Protein AF-A0A6I1G9S3-F1 (afdb_monomer_lite)

Structure (mmCIF, N/CA/C/O backbone):
data_AF-A0A6I1G9S3-F1
#
_entry.id   AF-A0A6I1G9S3-F1
#
loop_
_atom_site.group_PDB
_atom_site.id
_atom_site.type_symbol
_atom_site.label_atom_id
_atom_site.label_alt_id
_atom_site.label_comp_id
_atom_site.label_asym_id
_atom_site.label_entity_id
_atom_site.label_seq_id
_atom_site.pdbx_PDB_ins_code
_atom_site.Cartn_x
_atom_site.Cartn_y
_atom_site.Cartn_z
_atom_site.occupancy
_atom_site.B_iso_or_equiv
_atom_site.auth_seq_id
_atom_site.auth_comp_id
_atom_site.auth_asym_id
_atom_site.auth_atom_id
_atom_site.pdbx_PDB_model_num
ATOM 1 N N . MET A 1 1 ? -28.938 23.799 42.678 1.00 56.31 1 MET A N 1
ATOM 2 C CA . MET A 1 1 ? -27.488 23.533 42.571 1.00 56.31 1 MET A CA 1
ATOM 3 C C . MET A 1 1 ? -27.322 22.152 41.965 1.00 56.31 1 MET A C 1
ATOM 5 O O . MET A 1 1 ? -27.461 21.161 42.666 1.00 56.31 1 MET A O 1
ATOM 9 N N . THR A 1 2 ? -27.160 22.087 40.648 1.00 63.38 2 THR A N 1
ATOM 10 C CA . THR A 1 2 ? -27.079 20.831 39.894 1.00 63.38 2 THR A CA 1
ATOM 11 C C . THR A 1 2 ? -25.603 20.483 39.763 1.00 63.38 2 THR A C 1
ATOM 13 O O . THR A 1 2 ? -24.888 21.124 38.997 1.00 63.38 2 THR A O 1
ATOM 16 N N . ALA A 1 3 ? -25.117 19.543 40.572 1.00 58.75 3 ALA A N 1
ATOM 17 C CA . 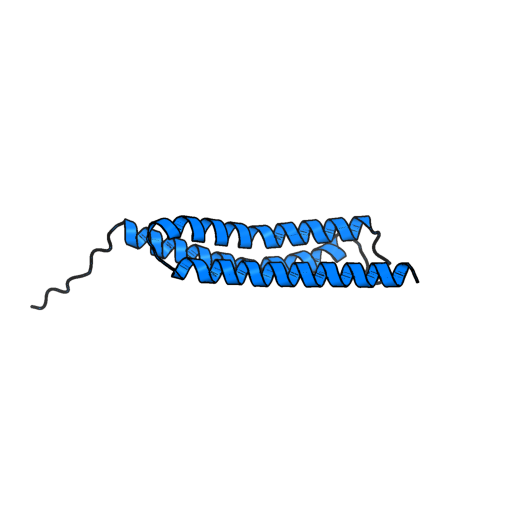ALA A 1 3 ? -23.755 19.045 40.447 1.00 58.75 3 ALA A CA 1
ATOM 18 C C . ALA A 1 3 ? -23.640 18.291 39.115 1.00 58.75 3 ALA A C 1
ATOM 20 O O . ALA A 1 3 ? -24.228 17.225 38.937 1.00 58.75 3 ALA A O 1
ATOM 21 N N . LEU A 1 4 ? -22.933 18.886 38.153 1.00 63.25 4 LEU A N 1
ATOM 22 C CA . LEU A 1 4 ? -22.578 18.244 36.895 1.00 63.25 4 LEU A CA 1
ATOM 23 C C . LEU A 1 4 ? -21.606 17.104 37.219 1.00 63.25 4 LEU A C 1
ATOM 25 O O . LEU A 1 4 ? -20.423 17.333 37.463 1.00 63.25 4 LEU A O 1
ATOM 29 N N . ASN A 1 5 ? -22.126 15.877 37.258 1.00 65.62 5 ASN A N 1
ATOM 30 C CA . ASN A 1 5 ? -21.323 14.660 37.285 1.00 65.62 5 ASN A CA 1
ATOM 31 C C . ASN A 1 5 ? -20.536 14.597 35.972 1.00 65.62 5 ASN A C 1
ATOM 33 O O . ASN A 1 5 ? -21.025 14.083 34.967 1.00 65.62 5 ASN A O 1
ATOM 37 N N . HIS A 1 6 ? -19.330 15.159 35.960 1.00 64.88 6 HIS A N 1
ATOM 38 C CA . HIS A 1 6 ? -18.385 14.892 34.891 1.00 64.88 6 HIS A CA 1
ATOM 39 C C . HIS A 1 6 ? -17.967 13.427 35.022 1.00 64.88 6 HIS A C 1
ATOM 41 O O . HIS A 1 6 ? -17.386 13.063 36.048 1.00 64.88 6 HIS A O 1
ATOM 47 N N . PRO A 1 7 ? -18.277 12.565 34.039 1.00 65.81 7 PRO A N 1
ATOM 48 C CA . PRO A 1 7 ? -17.809 11.194 34.075 1.00 65.81 7 PRO A CA 1
ATOM 49 C C . PRO A 1 7 ? -16.280 11.235 34.068 1.00 65.81 7 PRO A C 1
ATOM 51 O O . PRO A 1 7 ? -15.659 11.656 33.092 1.00 65.81 7 PRO A O 1
ATOM 54 N N . VAL A 1 8 ? -15.672 10.846 35.189 1.00 73.31 8 VAL A N 1
ATOM 55 C CA . VAL A 1 8 ? -14.226 10.666 35.288 1.00 73.31 8 VAL A CA 1
ATOM 56 C C . VAL A 1 8 ? -13.897 9.474 34.403 1.00 73.31 8 VAL A C 1
ATOM 58 O O . VAL A 1 8 ? -14.107 8.325 34.788 1.00 73.31 8 VAL A O 1
ATOM 61 N N . ALA A 1 9 ? -13.448 9.751 33.180 1.00 63.66 9 ALA A N 1
ATOM 62 C CA . ALA A 1 9 ? -12.994 8.713 32.273 1.00 63.66 9 ALA A CA 1
ATOM 63 C C . ALA A 1 9 ? -11.871 7.936 32.967 1.00 63.66 9 ALA A C 1
ATOM 65 O O . ALA A 1 9 ? -10.831 8.497 33.325 1.00 63.66 9 ALA A O 1
ATOM 66 N N . THR A 1 10 ? -12.089 6.643 33.192 1.00 72.31 10 THR A N 1
ATOM 67 C CA . THR A 1 10 ? -11.053 5.777 33.743 1.00 72.31 10 THR A CA 1
ATOM 68 C C . THR A 1 10 ? -9.877 5.722 32.758 1.00 72.31 10 THR A C 1
ATOM 70 O O . THR A 1 10 ? -10.072 5.789 31.539 1.00 72.31 10 THR A O 1
ATOM 73 N N . PRO A 1 11 ? -8.629 5.604 33.242 1.00 73.75 11 PRO A N 1
ATOM 74 C CA . PRO A 1 11 ? -7.436 5.679 32.394 1.00 73.75 11 PRO A CA 1
ATOM 75 C C . PRO A 1 11 ? -7.381 4.603 31.294 1.00 73.75 11 PRO A C 1
ATOM 77 O O . PRO A 1 11 ? -6.646 4.775 30.323 1.00 73.75 11 PRO A O 1
ATOM 80 N N . ALA A 1 12 ? -8.151 3.517 31.427 1.00 68.88 12 ALA A N 1
ATOM 81 C CA . ALA A 1 12 ? -8.333 2.508 30.386 1.00 68.88 12 ALA A CA 1
ATOM 82 C C . ALA A 1 12 ? -9.120 3.060 29.181 1.00 68.88 12 ALA A C 1
ATOM 84 O O . ALA A 1 12 ? -8.608 3.041 28.065 1.00 68.88 12 ALA A O 1
ATOM 85 N N . VAL A 1 13 ? -10.287 3.675 29.416 1.00 67.81 13 VAL A N 1
ATOM 86 C CA . VAL A 1 13 ? -11.149 4.248 28.362 1.00 67.81 13 VAL A CA 1
ATOM 87 C C . VAL A 1 13 ? -10.415 5.345 27.581 1.00 67.81 13 VAL A C 1
ATOM 89 O O . VAL A 1 13 ? -10.439 5.377 26.354 1.00 67.81 13 VAL A O 1
ATOM 92 N N . ALA A 1 14 ? -9.658 6.200 28.278 1.00 70.69 14 ALA A N 1
ATOM 93 C CA . ALA A 1 14 ? -8.872 7.260 27.641 1.00 70.69 14 ALA A CA 1
ATOM 94 C C . ALA A 1 14 ? -7.717 6.741 26.751 1.00 70.69 14 ALA A C 1
ATOM 96 O O . ALA A 1 14 ? -7.241 7.464 25.867 1.00 70.69 14 ALA A O 1
ATOM 97 N N . ARG A 1 15 ? -7.220 5.516 26.986 1.00 70.25 15 ARG A N 1
ATOM 98 C CA . ARG A 1 15 ? -6.194 4.875 26.144 1.00 70.25 15 ARG A CA 1
ATOM 99 C C . ARG A 1 15 ? -6.802 4.255 24.889 1.00 70.25 15 ARG A C 1
ATOM 101 O O . ARG A 1 15 ? -6.188 4.372 23.829 1.00 70.25 15 ARG A O 1
ATOM 108 N N . ASP A 1 16 ? -7.991 3.669 24.985 1.00 70.38 16 ASP A N 1
ATOM 109 C CA . ASP A 1 16 ? -8.680 3.071 23.837 1.00 70.38 16 ASP A CA 1
ATOM 110 C C . ASP A 1 16 ? -9.097 4.113 22.803 1.00 70.38 16 ASP A C 1
ATOM 112 O O . ASP A 1 16 ? -8.744 3.979 21.628 1.00 70.38 16 ASP A O 1
ATOM 116 N N . ASP A 1 17 ? -9.700 5.221 23.240 1.00 76.56 17 ASP A N 1
ATOM 117 C CA . ASP A 1 17 ? -10.044 6.337 22.349 1.00 76.56 17 ASP A CA 1
ATOM 118 C C . ASP A 1 17 ? -8.818 6.867 21.592 1.00 76.56 17 ASP A C 1
ATOM 120 O O . ASP A 1 17 ? -8.887 7.245 20.417 1.00 76.56 17 ASP A O 1
ATOM 124 N N . ARG A 1 18 ? -7.655 6.875 22.253 1.00 77.75 18 ARG A N 1
ATOM 125 C CA . ARG A 1 18 ? -6.397 7.312 21.648 1.00 77.75 18 ARG A CA 1
ATOM 126 C C . ARG A 1 18 ? -5.892 6.318 20.599 1.00 77.75 18 ARG A C 1
ATOM 128 O O . ARG A 1 18 ? -5.443 6.750 19.541 1.00 77.75 18 ARG A O 1
ATOM 135 N N . ASN A 1 19 ? -5.995 5.014 20.853 1.00 73.88 19 ASN A N 1
ATOM 136 C CA . ASN A 1 19 ? -5.604 3.975 19.895 1.00 73.88 19 ASN A CA 1
ATOM 137 C C . ASN A 1 19 ? -6.499 3.988 18.650 1.00 73.88 19 ASN A C 1
ATOM 139 O O . ASN A 1 19 ? -5.991 3.897 17.534 1.00 73.88 19 ASN A O 1
ATOM 143 N N . VAL A 1 20 ? -7.813 4.174 18.823 1.00 70.81 20 VAL A N 1
ATOM 144 C CA . VAL A 1 20 ? -8.758 4.317 17.705 1.00 70.81 20 VAL A CA 1
ATOM 145 C C . VAL A 1 20 ? -8.420 5.560 16.881 1.00 70.81 20 VAL A C 1
ATOM 147 O O . VAL A 1 20 ? -8.316 5.477 15.658 1.00 70.81 20 VAL A O 1
ATOM 150 N N . ARG A 1 21 ? -8.155 6.702 17.530 1.00 79.12 21 ARG A N 1
ATOM 151 C CA . ARG A 1 21 ? -7.704 7.922 16.839 1.00 79.12 21 ARG A CA 1
ATOM 152 C C . ARG A 1 21 ? -6.402 7.717 16.070 1.00 79.12 21 ARG A C 1
ATOM 154 O O . ARG A 1 21 ? -6.305 8.200 14.948 1.00 79.12 21 ARG A O 1
ATOM 161 N N . PHE A 1 22 ? -5.428 6.992 16.620 1.00 79.94 22 PHE A N 1
ATOM 162 C CA . PHE A 1 22 ? -4.189 6.681 15.901 1.00 79.94 22 PHE A CA 1
ATOM 163 C C . PHE A 1 22 ? -4.406 5.724 14.724 1.00 79.94 22 PHE A C 1
ATOM 165 O O . PHE A 1 22 ? -3.795 5.923 13.676 1.00 79.94 22 PHE A O 1
ATOM 172 N N . ALA A 1 23 ? -5.311 4.748 14.837 1.00 74.06 23 ALA A N 1
ATOM 173 C CA . ALA A 1 23 ? -5.684 3.888 13.713 1.00 74.06 23 ALA A CA 1
ATOM 174 C C . ALA A 1 23 ? -6.292 4.708 12.561 1.00 74.06 23 ALA A C 1
ATOM 176 O O . ALA A 1 23 ? -5.898 4.546 11.408 1.00 74.06 23 ALA A O 1
ATOM 177 N N . TRP A 1 24 ? -7.176 5.659 12.867 1.00 76.31 24 TRP A N 1
ATOM 178 C CA . TRP A 1 24 ? -7.706 6.592 11.870 1.00 76.31 24 TRP A CA 1
ATOM 179 C C . TRP A 1 24 ? -6.653 7.570 11.344 1.00 76.31 24 TRP A C 1
ATOM 181 O O . TRP A 1 24 ? -6.615 7.837 10.147 1.00 76.31 24 TRP A O 1
ATOM 191 N N . ALA A 1 25 ? -5.749 8.057 12.194 1.00 82.38 25 ALA A N 1
ATOM 192 C CA . ALA A 1 25 ? -4.640 8.900 11.759 1.00 82.38 25 ALA A CA 1
ATOM 193 C C . ALA A 1 25 ? -3.691 8.149 10.811 1.00 82.38 25 ALA A C 1
ATOM 195 O O . ALA A 1 25 ? -3.147 8.750 9.892 1.00 82.38 25 ALA A O 1
ATOM 196 N N . SER A 1 26 ? -3.533 6.832 10.975 1.00 76.12 26 SER A N 1
ATOM 197 C CA . SER A 1 26 ? -2.708 6.019 10.075 1.00 76.12 26 SER A CA 1
ATOM 198 C C . SER A 1 26 ? -3.269 5.954 8.650 1.00 76.12 26 SER A C 1
ATOM 200 O O . SER A 1 26 ? -2.499 5.870 7.698 1.00 76.12 26 SER A O 1
ATOM 202 N N . LEU A 1 27 ? -4.588 6.101 8.468 1.00 76.12 27 LEU A N 1
ATOM 203 C CA . LEU A 1 27 ? -5.189 6.226 7.136 1.00 76.12 27 LEU A CA 1
ATOM 204 C C . LEU A 1 27 ? -4.776 7.526 6.435 1.00 76.12 27 LEU A C 1
ATOM 206 O O . LEU A 1 27 ? -4.728 7.553 5.209 1.00 76.12 27 LEU A O 1
ATOM 210 N N . ALA A 1 28 ? -4.402 8.576 7.175 1.00 82.56 28 ALA A N 1
ATOM 211 C CA . ALA A 1 28 ? -3.864 9.801 6.580 1.00 82.56 28 ALA A CA 1
ATOM 212 C C . ALA A 1 28 ? -2.493 9.586 5.905 1.00 82.56 28 ALA A C 1
ATOM 214 O O . ALA A 1 28 ? -2.055 10.443 5.142 1.00 82.56 28 ALA A O 1
ATOM 215 N N . LEU A 1 29 ? -1.833 8.440 6.127 1.00 77.81 29 LEU A N 1
ATOM 216 C CA . LEU A 1 29 ? -0.618 8.046 5.405 1.00 77.81 29 LEU A CA 1
ATOM 217 C C . LEU A 1 29 ? -0.910 7.438 4.022 1.00 77.81 29 LEU A C 1
ATOM 219 O O . LEU A 1 29 ? -0.007 7.401 3.191 1.00 77.81 29 LEU A O 1
ATOM 223 N N . LEU A 1 30 ? -2.143 6.999 3.734 1.00 77.06 30 LEU A N 1
ATOM 224 C CA . LEU A 1 30 ? -2.507 6.463 2.413 1.00 77.06 30 LEU A CA 1
ATOM 225 C C . LEU A 1 30 ? -2.216 7.422 1.246 1.00 77.06 30 LEU A C 1
ATOM 227 O O . LEU A 1 30 ? -1.621 6.964 0.273 1.00 77.06 30 LEU A O 1
ATOM 231 N N . PRO A 1 31 ? -2.562 8.726 1.292 1.00 76.94 31 PRO A N 1
ATOM 232 C CA . PRO A 1 31 ? -2.199 9.640 0.210 1.00 76.94 31 PRO A CA 1
ATOM 233 C C . PRO A 1 31 ? -0.683 9.722 0.011 1.00 76.94 31 PRO A C 1
ATOM 235 O O . PRO A 1 31 ? -0.229 9.726 -1.127 1.00 76.94 31 PRO A O 1
ATOM 238 N N . PHE A 1 32 ? 0.121 9.688 1.078 1.00 78.50 32 PHE A N 1
ATOM 239 C CA . PHE A 1 32 ? 1.581 9.640 0.945 1.00 78.50 32 PHE A CA 1
ATOM 240 C C . PHE A 1 32 ? 2.055 8.351 0.267 1.00 78.50 32 PHE A C 1
ATOM 242 O O . PHE A 1 32 ? 2.943 8.408 -0.582 1.00 78.50 32 PHE A O 1
ATOM 249 N N . ALA A 1 33 ? 1.431 7.210 0.572 1.00 74.19 33 ALA A N 1
ATOM 250 C CA . ALA A 1 33 ? 1.739 5.934 -0.074 1.00 74.19 33 ALA A CA 1
ATOM 251 C C . ALA A 1 33 ? 1.410 5.919 -1.579 1.00 74.19 33 ALA A C 1
ATOM 253 O O . ALA A 1 33 ? 2.032 5.162 -2.314 1.00 74.19 33 ALA A O 1
ATOM 254 N N . VAL A 1 34 ? 0.481 6.761 -2.049 1.00 72.75 34 VAL A N 1
ATOM 255 C CA . VAL A 1 34 ? 0.162 6.930 -3.481 1.00 72.75 34 VAL A CA 1
ATOM 256 C C . VAL A 1 34 ? 1.068 7.970 -4.146 1.00 72.75 34 VAL A C 1
ATOM 258 O O . VAL A 1 34 ? 1.538 7.764 -5.261 1.00 72.75 34 VAL A O 1
ATOM 261 N N . ILE A 1 35 ? 1.327 9.086 -3.462 1.00 82.31 35 ILE A N 1
ATOM 262 C CA . ILE A 1 35 ? 2.065 10.231 -4.005 1.00 82.31 35 ILE A CA 1
ATOM 263 C C . ILE A 1 35 ? 3.558 9.910 -4.142 1.00 82.31 35 ILE A C 1
ATOM 265 O O . ILE A 1 35 ? 4.145 10.188 -5.181 1.00 82.31 35 ILE A O 1
ATOM 269 N N . VAL A 1 36 ? 4.183 9.306 -3.126 1.00 80.38 36 VAL A N 1
ATOM 270 C CA . VAL A 1 36 ? 5.636 9.045 -3.118 1.00 80.38 36 VAL A CA 1
ATOM 271 C C . VAL A 1 36 ? 6.091 8.168 -4.299 1.00 80.38 36 VAL A C 1
ATOM 273 O O . VAL A 1 36 ? 7.051 8.554 -4.969 1.00 80.38 36 VAL A O 1
ATOM 276 N N . PRO A 1 37 ? 5.421 7.044 -4.629 1.00 74.06 37 PRO A N 1
ATOM 277 C CA . PRO A 1 37 ? 5.774 6.233 -5.796 1.00 74.06 37 PRO A CA 1
ATOM 278 C C . PRO A 1 37 ? 5.735 6.986 -7.126 1.00 74.06 37 PRO A C 1
ATOM 280 O O . PRO A 1 37 ? 6.527 6.687 -8.016 1.00 74.06 37 PRO A O 1
ATOM 283 N N . MET A 1 38 ? 4.848 7.977 -7.254 1.00 77.88 38 MET A N 1
ATOM 284 C CA . MET A 1 38 ? 4.665 8.760 -8.478 1.00 77.88 38 MET A CA 1
ATOM 285 C C . MET A 1 38 ? 5.916 9.578 -8.839 1.00 77.88 38 MET A C 1
ATOM 287 O O . MET A 1 38 ? 6.184 9.828 -10.009 1.00 77.88 38 MET A O 1
ATOM 291 N N . PHE A 1 39 ? 6.722 9.938 -7.838 1.00 82.00 39 PHE A N 1
ATOM 292 C CA . PHE A 1 39 ? 8.001 10.626 -8.031 1.00 82.00 39 PHE A CA 1
ATOM 293 C C . PHE A 1 39 ? 9.195 9.671 -8.107 1.00 82.00 39 PHE A C 1
ATOM 295 O O . PHE A 1 39 ? 10.295 10.098 -8.449 1.00 82.00 39 PHE A O 1
ATOM 302 N N . LEU A 1 40 ? 8.998 8.383 -7.812 1.00 76.56 40 LEU A N 1
ATOM 303 C CA . LEU A 1 40 ? 10.085 7.416 -7.713 1.00 76.56 40 LEU A CA 1
ATOM 304 C C . LEU A 1 40 ? 10.672 7.077 -9.088 1.00 76.56 40 LEU A C 1
ATOM 306 O O . LEU A 1 40 ? 11.886 7.097 -9.248 1.00 76.56 40 LEU A O 1
ATOM 310 N N . ALA A 1 41 ? 9.831 6.812 -10.093 1.00 71.31 41 ALA A N 1
ATOM 311 C CA . ALA A 1 41 ? 10.303 6.489 -11.443 1.00 71.31 41 ALA A CA 1
ATOM 312 C C . ALA A 1 41 ? 11.065 7.658 -12.116 1.00 71.31 41 ALA A C 1
ATOM 314 O O . ALA A 1 41 ? 12.185 7.424 -12.579 1.00 71.31 41 ALA A O 1
ATOM 315 N N . PRO A 1 42 ? 10.570 8.916 -12.077 1.00 76.88 42 PRO A N 1
ATOM 316 C CA . PRO A 1 42 ? 11.336 10.071 -12.550 1.00 76.88 42 PRO A CA 1
ATOM 317 C C . PRO A 1 42 ? 12.651 10.279 -11.788 1.00 76.88 42 PRO A C 1
ATOM 319 O O . PRO A 1 42 ? 13.679 10.562 -12.397 1.00 76.88 42 PRO A O 1
ATOM 322 N N . ALA A 1 43 ? 12.650 10.099 -10.461 1.00 79.25 43 ALA A N 1
ATOM 323 C CA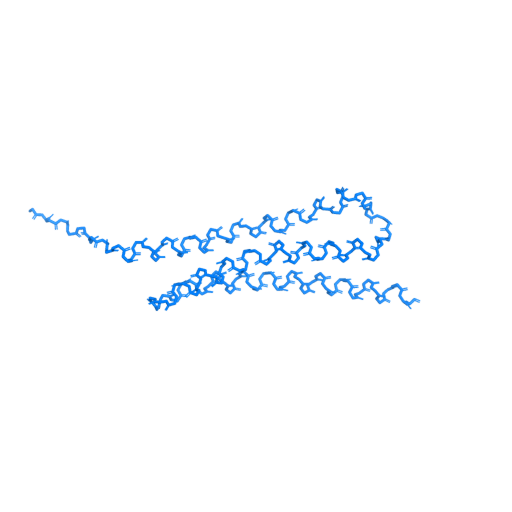 . ALA A 1 43 ? 13.859 10.233 -9.645 1.00 79.25 43 ALA A CA 1
ATOM 324 C C . ALA A 1 43 ? 14.923 9.169 -9.964 1.00 79.25 43 ALA A C 1
ATOM 326 O O . ALA A 1 43 ? 16.113 9.412 -9.775 1.00 79.25 43 ALA A O 1
ATOM 327 N N . LEU A 1 44 ? 14.507 8.004 -10.465 1.00 75.06 44 LEU A N 1
ATOM 328 C CA . LEU A 1 44 ? 15.393 6.935 -10.928 1.00 75.06 44 LEU A CA 1
ATOM 329 C C . LEU A 1 44 ? 15.877 7.137 -12.376 1.00 75.06 44 LEU A C 1
ATOM 331 O O . LEU A 1 44 ? 16.570 6.271 -12.905 1.00 75.06 44 LEU A O 1
ATOM 335 N N . GLY A 1 45 ? 15.531 8.259 -13.017 1.00 74.00 45 GLY A N 1
ATOM 336 C CA . GLY A 1 45 ? 15.925 8.559 -14.395 1.00 74.00 45 GLY A CA 1
ATOM 337 C C . GLY A 1 45 ? 15.212 7.697 -15.437 1.00 74.00 45 GLY A C 1
ATOM 338 O O . GLY A 1 45 ? 15.695 7.567 -16.559 1.00 74.00 45 GLY A O 1
ATOM 339 N N . VAL A 1 46 ? 14.081 7.083 -15.076 1.00 69.75 46 VAL A N 1
ATOM 340 C CA . VAL A 1 46 ? 13.244 6.339 -16.019 1.00 69.75 46 VAL A CA 1
ATOM 341 C C . VAL A 1 46 ? 12.366 7.346 -16.753 1.00 69.75 46 VAL A C 1
ATOM 343 O O . VAL A 1 46 ? 11.363 7.811 -16.214 1.00 69.75 46 VAL A O 1
ATOM 346 N N . GLU A 1 47 ? 12.750 7.712 -17.973 1.00 69.50 47 GLU A N 1
ATOM 347 C CA . GLU A 1 47 ? 11.874 8.476 -18.863 1.00 69.50 47 GLU A CA 1
ATOM 348 C C . GLU A 1 47 ? 10.647 7.623 -19.229 1.00 69.50 47 GLU A C 1
ATOM 350 O O . GLU A 1 47 ? 10.789 6.436 -19.526 1.00 69.50 47 GLU A O 1
ATOM 355 N N . GLU A 1 48 ? 9.446 8.221 -19.240 1.00 61.78 48 GLU A N 1
ATOM 356 C CA . GLU A 1 48 ? 8.153 7.541 -19.495 1.00 61.78 48 GLU A CA 1
ATOM 357 C C . GLU A 1 48 ? 8.097 6.735 -20.810 1.00 61.78 48 GLU A C 1
ATOM 359 O O . GLU A 1 48 ? 7.169 5.960 -21.028 1.00 61.78 48 GLU A O 1
ATOM 364 N N . GLN A 1 49 ? 9.075 6.916 -21.700 1.00 56.31 49 GLN A N 1
ATOM 365 C CA . GLN A 1 49 ? 9.081 6.395 -23.067 1.00 56.31 49 GLN A CA 1
ATOM 366 C C . GLN A 1 49 ? 10.071 5.241 -23.281 1.00 56.31 49 GLN A C 1
ATOM 368 O O . GLN A 1 49 ? 9.993 4.554 -24.300 1.00 56.31 49 GLN A O 1
ATOM 373 N N . ALA A 1 50 ? 10.974 4.976 -22.332 1.00 57.62 50 ALA A N 1
ATOM 374 C CA . ALA A 1 50 ? 11.884 3.843 -22.421 1.00 57.62 50 ALA A CA 1
ATOM 375 C C . ALA A 1 50 ? 11.266 2.627 -21.729 1.00 57.62 50 ALA A C 1
ATOM 377 O O . ALA A 1 50 ? 10.792 2.712 -20.598 1.00 57.62 50 ALA A O 1
ATOM 378 N N . ARG A 1 51 ? 11.308 1.471 -22.400 1.00 64.50 51 ARG A N 1
ATOM 379 C CA . ARG A 1 51 ? 11.009 0.158 -21.815 1.00 64.50 51 ARG A CA 1
ATOM 380 C C . ARG A 1 51 ? 11.835 0.014 -20.532 1.00 64.50 51 ARG A C 1
ATOM 382 O O . ARG A 1 51 ? 13.033 -0.256 -20.600 1.00 64.50 51 ARG A O 1
ATOM 389 N N . ALA A 1 52 ? 11.227 0.281 -19.376 1.00 64.94 52 ALA A N 1
ATOM 390 C CA . ALA A 1 52 ? 11.951 0.259 -18.116 1.00 64.94 52 ALA A CA 1
ATOM 391 C C . ALA A 1 52 ? 12.561 -1.144 -17.946 1.00 64.94 52 ALA A C 1
ATOM 393 O O . ALA A 1 52 ? 11.840 -2.133 -18.116 1.00 64.94 52 ALA A O 1
ATOM 394 N N . PRO A 1 53 ? 13.868 -1.267 -17.650 1.00 73.69 53 PRO A N 1
ATOM 395 C CA . PRO A 1 53 ? 14.488 -2.569 -17.456 1.00 73.69 53 PRO A CA 1
ATOM 396 C C . PRO A 1 53 ? 13.725 -3.348 -16.385 1.00 73.69 53 PRO A C 1
ATOM 398 O O . PRO A 1 53 ? 13.352 -2.773 -15.361 1.00 73.69 53 PRO A O 1
ATOM 401 N N . PHE A 1 54 ? 13.535 -4.655 -16.585 1.00 77.69 54 PHE A N 1
ATOM 402 C CA . PHE A 1 54 ? 12.784 -5.518 -15.662 1.00 77.69 54 PHE A CA 1
ATOM 403 C C . PHE A 1 54 ? 13.171 -5.302 -14.185 1.00 77.69 54 PHE A C 1
ATOM 405 O O . PHE A 1 54 ? 12.305 -5.199 -13.317 1.00 77.69 54 PHE A O 1
ATOM 412 N N . GLY A 1 55 ? 14.471 -5.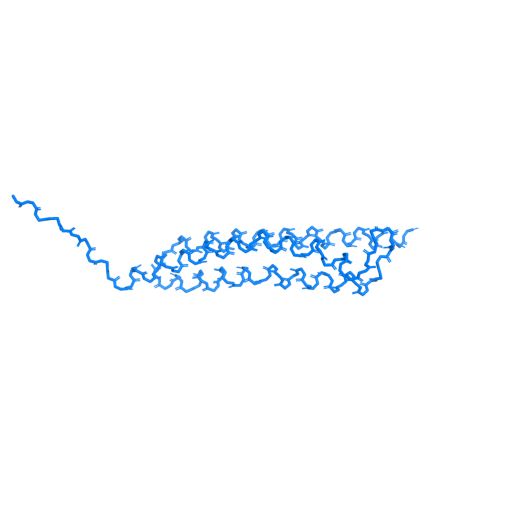138 -13.905 1.00 75.88 55 GLY A N 1
ATOM 413 C CA . GLY A 1 55 ? 14.976 -4.869 -12.556 1.00 75.88 55 GLY A CA 1
ATOM 414 C C . GLY A 1 55 ? 14.442 -3.576 -11.929 1.00 75.88 55 GLY A C 1
ATOM 415 O O . GLY A 1 55 ? 14.135 -3.563 -10.740 1.00 75.88 55 GLY A O 1
ATOM 416 N N . VAL A 1 56 ? 14.263 -2.508 -12.712 1.00 75.81 56 VAL A N 1
ATOM 417 C CA . VAL A 1 56 ? 13.715 -1.235 -12.218 1.00 75.81 56 VAL A CA 1
ATOM 418 C C . VAL A 1 56 ? 12.246 -1.395 -11.838 1.00 75.81 56 VAL A C 1
ATOM 420 O O . VAL A 1 56 ? 11.825 -0.909 -10.790 1.00 75.81 56 VAL A O 1
ATOM 423 N N . PHE A 1 57 ? 11.483 -2.150 -12.631 1.00 73.94 57 PHE A N 1
ATOM 424 C CA . PHE A 1 57 ? 10.080 -2.425 -12.336 1.00 73.94 57 PHE A CA 1
ATOM 425 C C . PHE A 1 57 ? 9.918 -3.207 -11.026 1.00 73.94 57 PHE A C 1
ATOM 427 O O . PHE A 1 57 ? 9.105 -2.832 -10.183 1.00 73.94 57 PHE A O 1
ATOM 434 N N . VAL A 1 58 ? 10.735 -4.246 -10.809 1.00 81.44 58 VAL A N 1
ATOM 435 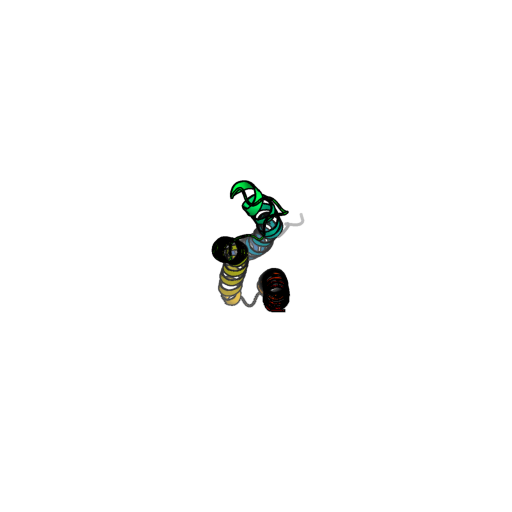C CA . VAL A 1 58 ? 10.731 -5.025 -9.557 1.00 81.44 58 VAL A CA 1
ATOM 436 C C . VAL A 1 58 ? 11.055 -4.140 -8.354 1.00 81.44 58 VAL A C 1
ATOM 438 O O . VAL A 1 58 ? 10.363 -4.217 -7.341 1.00 81.44 58 VAL A O 1
ATOM 441 N N . ILE A 1 59 ? 12.060 -3.266 -8.464 1.00 82.62 59 ILE A N 1
ATOM 442 C CA . ILE A 1 59 ? 12.422 -2.329 -7.390 1.00 82.62 59 ILE A CA 1
ATOM 443 C C . ILE A 1 59 ? 11.242 -1.409 -7.060 1.00 82.62 59 ILE A C 1
ATOM 445 O O . ILE A 1 59 ? 10.882 -1.279 -5.890 1.00 82.62 59 ILE A O 1
ATOM 449 N N . VAL A 1 60 ? 10.605 -0.815 -8.073 1.00 79.25 60 VAL A N 1
ATOM 450 C CA . VAL A 1 60 ? 9.439 0.063 -7.891 1.00 79.25 60 VAL A CA 1
ATOM 451 C C . VAL A 1 60 ? 8.293 -0.684 -7.205 1.00 79.25 60 VAL A C 1
ATOM 453 O O . VAL A 1 60 ? 7.727 -0.168 -6.244 1.00 79.25 60 VAL A O 1
ATOM 456 N N . LEU A 1 61 ? 8.001 -1.919 -7.625 1.00 80.06 61 LEU A N 1
ATOM 457 C CA . LEU A 1 61 ? 6.958 -2.770 -7.039 1.00 80.06 61 LEU A CA 1
ATOM 458 C C . LEU A 1 61 ? 7.237 -3.105 -5.569 1.00 80.06 61 LEU A C 1
ATOM 460 O O . LEU A 1 61 ? 6.331 -3.041 -4.739 1.00 80.06 61 LEU A O 1
ATOM 464 N N . VAL A 1 62 ? 8.488 -3.426 -5.232 1.00 84.19 62 VAL A N 1
ATOM 465 C CA . VAL A 1 62 ? 8.908 -3.716 -3.853 1.00 84.19 62 VAL A CA 1
ATOM 466 C C . VAL A 1 62 ? 8.795 -2.472 -2.974 1.00 84.19 62 VAL A C 1
ATOM 468 O O . VAL A 1 62 ? 8.271 -2.558 -1.864 1.00 84.19 62 VAL A O 1
ATOM 471 N N . VAL A 1 63 ? 9.232 -1.307 -3.462 1.00 82.94 63 VAL A N 1
ATOM 472 C CA . VAL A 1 63 ? 9.119 -0.041 -2.719 1.00 82.94 63 VAL A CA 1
ATOM 473 C C . VAL A 1 63 ? 7.653 0.339 -2.514 1.00 82.94 63 VAL A C 1
ATOM 475 O O . VAL A 1 63 ? 7.267 0.704 -1.404 1.00 82.94 63 VAL A O 1
ATOM 478 N N . LEU A 1 64 ? 6.816 0.186 -3.543 1.00 79.69 64 LEU A N 1
ATOM 479 C CA . LEU A 1 64 ? 5.364 0.351 -3.449 1.00 79.69 64 LEU A CA 1
ATOM 480 C C . LEU A 1 64 ? 4.763 -0.573 -2.389 1.00 79.69 64 LEU A C 1
ATOM 482 O O . LEU A 1 64 ? 4.068 -0.106 -1.488 1.00 79.69 64 LEU A O 1
ATOM 486 N N . ALA A 1 65 ? 5.066 -1.870 -2.456 1.00 80.44 65 ALA A N 1
ATOM 487 C CA . ALA A 1 65 ? 4.577 -2.844 -1.490 1.00 80.44 65 ALA A CA 1
ATOM 488 C C . ALA A 1 65 ? 5.000 -2.478 -0.060 1.00 80.44 65 ALA A C 1
ATOM 490 O O . ALA A 1 65 ? 4.176 -2.535 0.850 1.00 80.44 65 ALA A O 1
ATOM 491 N N . ALA A 1 66 ? 6.244 -2.035 0.141 1.00 83.44 66 ALA A N 1
ATOM 492 C CA . ALA A 1 66 ? 6.736 -1.593 1.442 1.00 83.44 66 ALA A CA 1
ATOM 493 C C . ALA A 1 66 ? 5.994 -0.345 1.954 1.00 83.44 66 ALA A C 1
ATOM 495 O O . ALA A 1 66 ? 5.559 -0.323 3.107 1.00 83.44 66 ALA A O 1
ATOM 496 N N . LEU A 1 67 ? 5.791 0.666 1.103 1.00 79.12 67 LEU A N 1
ATOM 497 C CA . LEU A 1 67 ? 5.074 1.895 1.464 1.00 79.12 67 LEU A CA 1
ATOM 498 C C . LEU A 1 67 ? 3.619 1.625 1.857 1.00 79.12 67 LEU A C 1
ATOM 500 O O . LEU A 1 67 ? 3.134 2.208 2.823 1.00 79.12 67 LEU A O 1
ATOM 504 N N . PHE A 1 68 ? 2.941 0.714 1.156 1.00 78.94 68 PHE A N 1
ATOM 505 C CA . PHE A 1 68 ? 1.576 0.306 1.489 1.00 78.94 68 PHE A CA 1
ATOM 506 C C . PHE A 1 68 ? 1.506 -0.668 2.673 1.00 78.94 68 PHE A C 1
ATOM 508 O O . PHE A 1 68 ? 0.515 -0.668 3.405 1.00 78.94 68 PHE A O 1
ATOM 515 N N . ALA A 1 69 ? 2.551 -1.462 2.919 1.00 79.94 69 ALA A N 1
ATOM 516 C CA . ALA A 1 69 ? 2.600 -2.372 4.059 1.00 79.94 69 ALA A CA 1
ATOM 517 C C . ALA A 1 69 ? 2.625 -1.620 5.396 1.00 79.94 69 ALA A C 1
ATOM 519 O O . ALA A 1 69 ? 1.985 -2.061 6.345 1.00 79.94 69 ALA A O 1
ATOM 520 N N . VAL A 1 70 ? 3.304 -0.472 5.482 1.00 80.62 70 VAL A N 1
ATOM 521 C CA . VAL A 1 70 ? 3.415 0.314 6.725 1.00 80.62 70 VAL A CA 1
ATOM 522 C C . VAL A 1 70 ? 2.050 0.714 7.317 1.00 80.62 70 VAL A C 1
ATOM 524 O O . VAL A 1 70 ? 1.788 0.342 8.465 1.00 80.62 70 VAL A O 1
ATOM 527 N N . PRO A 1 71 ? 1.147 1.420 6.602 1.00 74.69 71 PRO A N 1
ATOM 528 C CA . PRO A 1 71 ? -0.161 1.786 7.143 1.00 74.69 71 PRO A CA 1
ATOM 529 C C . PRO A 1 71 ? -1.045 0.563 7.410 1.00 74.69 71 PRO A C 1
ATOM 531 O O . PRO A 1 71 ? -1.777 0.557 8.397 1.00 74.69 71 PRO A O 1
ATOM 534 N N . VAL A 1 72 ? -0.943 -0.498 6.599 1.00 77.12 72 VAL A N 1
ATOM 535 C CA . VAL A 1 72 ? -1.671 -1.755 6.841 1.00 77.12 72 VAL A CA 1
ATOM 536 C C . VAL A 1 72 ? -1.218 -2.398 8.148 1.00 77.12 72 VAL A C 1
ATOM 538 O O . VAL A 1 72 ? -2.057 -2.715 8.984 1.00 77.12 72 VAL A O 1
ATOM 541 N N . LEU A 1 73 ? 0.091 -2.552 8.358 1.00 81.88 73 LEU A N 1
ATOM 542 C CA . LEU A 1 73 ? 0.664 -3.144 9.567 1.00 81.88 73 LEU A CA 1
ATOM 543 C C . LEU A 1 73 ? 0.354 -2.304 10.808 1.00 81.88 73 LEU A C 1
ATOM 545 O O . LEU A 1 73 ? -0.002 -2.869 11.840 1.00 81.88 73 LEU A O 1
ATOM 549 N N . LEU A 1 74 ? 0.426 -0.973 10.710 1.00 77.06 74 LEU A N 1
ATOM 550 C CA . LEU A 1 74 ? 0.031 -0.061 11.788 1.00 77.06 74 LEU A CA 1
ATOM 551 C C . LEU A 1 74 ? -1.452 -0.221 12.134 1.00 77.06 74 LEU A C 1
ATOM 553 O O . LEU A 1 74 ? -1.786 -0.428 13.302 1.00 77.06 74 LEU A O 1
ATOM 557 N N . ALA A 1 75 ? -2.339 -0.184 11.137 1.00 75.19 75 ALA A N 1
ATOM 558 C CA . ALA A 1 75 ? -3.771 -0.360 11.350 1.00 75.19 75 ALA A CA 1
ATOM 559 C C . ALA A 1 75 ? -4.084 -1.736 11.958 1.00 75.19 75 ALA A C 1
ATOM 561 O O . ALA A 1 75 ? -4.893 -1.835 12.880 1.00 75.19 75 ALA A O 1
ATOM 562 N N . TRP A 1 76 ? -3.396 -2.789 11.509 1.00 79.25 76 TRP A N 1
ATOM 563 C CA . TRP A 1 76 ? -3.543 -4.139 12.049 1.00 79.25 76 TRP A CA 1
ATOM 564 C C . TRP A 1 76 ? -3.026 -4.251 13.486 1.00 79.25 76 TRP A C 1
ATOM 566 O O . TRP A 1 76 ? -3.692 -4.844 14.332 1.00 79.25 76 TRP A O 1
ATOM 576 N N . TRP A 1 77 ? -1.879 -3.639 13.793 1.00 80.69 77 TRP A N 1
ATOM 577 C CA . TRP A 1 77 ? -1.295 -3.621 15.134 1.00 80.69 77 TRP A CA 1
ATOM 578 C C . TRP A 1 77 ? -2.200 -2.900 16.138 1.00 80.69 77 TRP A C 1
ATOM 580 O O . TRP A 1 77 ? -2.494 -3.446 17.205 1.00 80.69 77 TRP A O 1
ATOM 590 N N . PHE A 1 78 ? -2.720 -1.720 15.778 1.00 73.75 78 PHE A N 1
ATOM 591 C CA . PHE A 1 78 ? -3.676 -0.991 16.615 1.00 73.75 78 PHE A CA 1
ATOM 592 C C . PHE A 1 78 ? -5.008 -1.737 16.758 1.00 73.75 78 PHE A C 1
ATOM 594 O O . PHE A 1 78 ? -5.533 -1.828 17.870 1.00 73.75 78 PHE A O 1
ATOM 601 N N . ALA A 1 79 ? -5.524 -2.344 15.683 1.00 71.56 79 ALA A N 1
ATOM 602 C CA . ALA A 1 79 ? -6.742 -3.150 15.734 1.00 71.56 79 ALA A CA 1
ATOM 603 C C . ALA A 1 79 ? -6.589 -4.378 16.646 1.00 71.56 79 ALA A C 1
ATOM 605 O O . ALA A 1 79 ? -7.491 -4.681 17.428 1.00 71.56 79 ALA A O 1
ATOM 606 N N . ASN A 1 80 ? -5.443 -5.067 16.603 1.00 76.50 80 ASN A N 1
ATOM 607 C CA . ASN A 1 80 ? -5.182 -6.210 17.479 1.00 76.50 80 ASN A CA 1
ATOM 608 C C . ASN A 1 80 ? -5.028 -5.790 18.945 1.00 76.50 80 ASN A C 1
ATOM 610 O O . ASN A 1 80 ? -5.434 -6.533 19.834 1.00 76.50 80 ASN A O 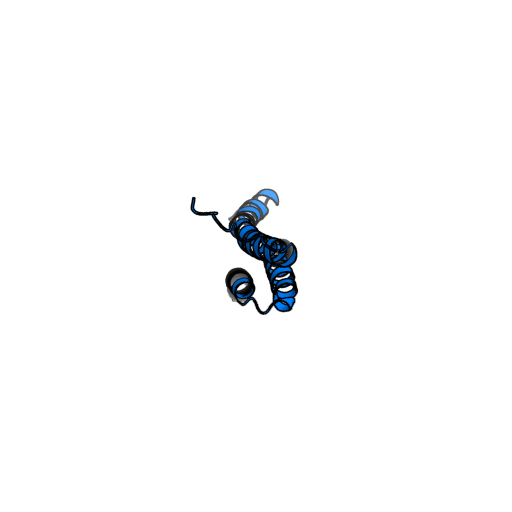1
ATOM 614 N N . ARG A 1 81 ? -4.483 -4.598 19.215 1.00 71.81 81 ARG A N 1
ATOM 615 C CA . ARG A 1 81 ? -4.354 -4.080 20.583 1.00 71.81 81 ARG A CA 1
ATOM 616 C C . ARG A 1 81 ? -5.709 -3.679 21.181 1.00 71.81 81 ARG A C 1
ATOM 618 O O . ARG A 1 81 ? -5.945 -3.948 22.358 1.00 71.81 81 ARG A O 1
ATOM 625 N N . ALA A 1 82 ? -6.615 -3.140 20.363 1.00 64.50 82 ALA A N 1
ATOM 626 C CA . ALA A 1 82 ? -7.979 -2.774 20.760 1.00 64.50 82 ALA A CA 1
ATOM 627 C C . ALA A 1 82 ? -8.899 -3.986 21.024 1.00 64.50 82 ALA A C 1
ATOM 629 O O . ALA A 1 82 ? -9.844 -3.883 21.802 1.00 64.50 82 ALA A O 1
ATOM 630 N N . ARG A 1 83 ? -8.595 -5.170 20.463 1.00 65.75 83 ARG A N 1
ATOM 631 C CA . ARG A 1 83 ? -9.355 -6.412 20.734 1.00 65.75 83 ARG A CA 1
ATOM 632 C C . ARG A 1 83 ? -9.391 -6.815 22.209 1.00 65.75 83 ARG A C 1
ATOM 634 O O . ARG A 1 83 ? -10.277 -7.563 22.598 1.00 65.75 83 ARG A O 1
ATOM 641 N N . SER A 1 84 ? -8.459 -6.322 23.022 1.00 63.72 84 SER A N 1
ATOM 642 C CA . SER A 1 84 ? -8.464 -6.564 24.469 1.00 63.72 84 SER A CA 1
ATOM 643 C C . SER A 1 84 ? -9.674 -5.959 25.204 1.00 63.72 84 SER A C 1
ATOM 645 O O . SER A 1 84 ? -9.912 -6.346 26.343 1.00 63.72 84 SER A O 1
ATOM 647 N N . HIS A 1 85 ? -10.436 -5.058 24.568 1.00 60.44 85 HIS A N 1
ATOM 648 C CA . HIS A 1 85 ? -11.557 -4.322 25.174 1.00 60.44 85 HIS A CA 1
ATOM 649 C C . HIS A 1 85 ? -12.905 -4.500 24.435 1.00 60.44 85 HIS A C 1
ATOM 651 O O . HIS A 1 85 ? -13.836 -3.741 24.676 1.00 60.44 85 HIS A O 1
ATOM 657 N N . ASP A 1 86 ? -13.020 -5.489 23.536 1.00 64.94 86 ASP A N 1
ATOM 658 C CA . ASP A 1 86 ? -14.229 -5.791 22.732 1.00 64.94 86 ASP A CA 1
ATOM 659 C C . ASP A 1 86 ? -14.755 -4.628 21.849 1.00 64.94 86 ASP A C 1
ATOM 661 O O . ASP A 1 86 ? -15.841 -4.691 21.272 1.00 64.94 86 ASP A O 1
ATOM 665 N N . ASP A 1 87 ? -13.964 -3.564 21.663 1.00 65.88 87 ASP A N 1
ATOM 666 C CA . ASP A 1 87 ? -14.350 -2.442 20.808 1.00 65.88 87 ASP A CA 1
ATOM 667 C C . ASP A 1 87 ? -14.129 -2.771 19.320 1.00 65.88 87 ASP A C 1
ATOM 669 O O . ASP A 1 87 ? -13.012 -2.781 18.785 1.00 65.88 87 ASP A O 1
ATOM 673 N N . GLN A 1 88 ? -15.229 -3.034 18.612 1.00 68.88 88 GLN A N 1
ATOM 674 C CA . GLN A 1 88 ? -15.217 -3.363 17.186 1.00 68.88 88 GLN A CA 1
ATOM 675 C C . GLN A 1 88 ? -14.839 -2.178 16.283 1.00 68.88 88 GLN A C 1
ATOM 677 O O . GLN A 1 88 ? -14.487 -2.394 15.117 1.00 68.88 88 GLN A O 1
ATOM 682 N N . ARG A 1 89 ? -14.851 -0.936 16.793 1.00 69.50 89 ARG A N 1
ATOM 683 C CA . ARG A 1 89 ? -14.563 0.276 16.003 1.00 69.50 89 ARG A CA 1
ATOM 684 C C . ARG A 1 89 ? -13.142 0.295 15.439 1.00 69.50 89 ARG A C 1
ATOM 686 O O . ARG A 1 89 ? -12.920 0.869 14.375 1.00 69.50 89 ARG A O 1
ATOM 693 N N . GLY A 1 90 ? -12.198 -0.393 16.084 1.00 64.62 90 GLY A N 1
ATOM 694 C CA . GLY A 1 90 ? -10.822 -0.539 15.598 1.00 64.62 90 GLY A CA 1
ATOM 695 C C . GLY A 1 90 ? -10.666 -1.425 14.351 1.00 64.62 90 GLY A C 1
ATOM 696 O O . GLY A 1 90 ? -9.646 -1.338 13.673 1.00 64.62 90 GLY A O 1
ATOM 697 N N . ARG A 1 91 ? -11.658 -2.263 14.002 1.00 69.94 91 ARG A N 1
ATOM 698 C CA . ARG A 1 91 ? -11.563 -3.189 12.850 1.00 69.94 91 ARG A CA 1
ATOM 699 C C . ARG A 1 91 ? -11.796 -2.497 11.509 1.00 69.94 91 ARG A C 1
ATOM 701 O O . ARG A 1 91 ? -11.188 -2.888 10.518 1.00 69.94 91 ARG A O 1
ATOM 708 N N . VAL A 1 92 ? -12.648 -1.474 11.483 1.00 78.56 92 VAL A N 1
ATOM 709 C CA . VAL A 1 92 ? -13.001 -0.726 10.266 1.00 78.56 92 VAL A CA 1
ATOM 710 C C . VAL A 1 92 ? -11.769 -0.112 9.582 1.00 78.56 92 VAL A C 1
ATOM 712 O O . VAL A 1 92 ? -11.558 -0.418 8.408 1.00 78.56 92 VAL A O 1
ATOM 715 N N . PRO A 1 93 ? -10.907 0.673 10.262 1.00 73.12 93 PRO A N 1
ATOM 716 C CA . PRO A 1 93 ? -9.737 1.264 9.612 1.00 73.12 93 PRO A CA 1
ATOM 717 C C . PRO A 1 93 ? -8.734 0.216 9.112 1.00 73.12 93 PRO A C 1
ATOM 719 O O . PRO A 1 93 ? -8.148 0.406 8.050 1.00 73.12 93 PRO A O 1
ATOM 722 N N . ALA A 1 94 ? -8.583 -0.916 9.808 1.00 74.12 94 ALA A N 1
ATOM 723 C CA . ALA A 1 94 ? -7.737 -2.015 9.343 1.00 74.12 94 ALA A CA 1
ATOM 724 C C . ALA A 1 94 ? -8.275 -2.657 8.057 1.00 74.12 94 ALA A C 1
ATOM 726 O O . ALA A 1 94 ? -7.510 -2.866 7.121 1.00 74.12 94 ALA A O 1
ATOM 727 N N . ILE A 1 95 ? -9.587 -2.913 7.977 1.00 79.94 95 ILE A N 1
ATOM 728 C CA . ILE A 1 95 ? -10.220 -3.449 6.763 1.00 79.94 95 ILE A CA 1
ATOM 729 C C . ILE A 1 95 ? -10.055 -2.466 5.602 1.00 79.94 95 ILE A C 1
ATOM 731 O O . ILE A 1 95 ? -9.643 -2.879 4.522 1.00 79.94 95 ILE A O 1
ATOM 735 N N . ILE A 1 96 ? -10.319 -1.173 5.822 1.00 80.38 96 ILE A N 1
ATOM 736 C CA . ILE A 1 96 ? -10.159 -0.142 4.786 1.00 80.38 96 ILE A CA 1
ATOM 737 C C . ILE A 1 96 ? -8.710 -0.108 4.290 1.00 80.38 96 ILE A C 1
ATOM 739 O O . ILE A 1 96 ? -8.483 -0.193 3.086 1.00 80.38 96 ILE A O 1
ATOM 743 N N . ALA A 1 97 ? -7.730 -0.046 5.197 1.00 76.75 97 ALA A N 1
ATOM 744 C CA . ALA A 1 97 ? -6.317 -0.028 4.828 1.00 76.75 97 ALA A CA 1
ATOM 745 C C . ALA A 1 97 ? -5.921 -1.279 4.027 1.00 76.75 97 ALA A C 1
ATOM 747 O O . ALA A 1 97 ? -5.269 -1.159 2.992 1.00 76.75 97 ALA A O 1
ATOM 748 N N . SER A 1 98 ? -6.354 -2.469 4.458 1.00 76.12 98 SER A N 1
ATOM 749 C CA . SER A 1 98 ? -6.076 -3.726 3.756 1.00 76.12 98 SER A CA 1
ATOM 750 C C . SER A 1 98 ? -6.719 -3.788 2.372 1.00 76.12 98 SER A C 1
ATOM 752 O O . SER A 1 98 ? -6.063 -4.217 1.427 1.00 76.12 98 SER A O 1
ATOM 754 N N . VAL A 1 99 ? -7.973 -3.351 2.231 1.00 83.81 99 VAL A N 1
ATOM 755 C CA . VAL A 1 99 ? -8.677 -3.338 0.940 1.00 83.81 99 VAL A CA 1
ATOM 756 C C . VAL A 1 99 ? -8.011 -2.360 -0.022 1.00 83.81 99 VAL A C 1
ATOM 758 O O . VAL A 1 99 ? -7.746 -2.724 -1.163 1.00 83.81 99 VAL A O 1
ATOM 761 N N . VAL A 1 100 ? -7.688 -1.148 0.437 1.00 82.62 100 VAL A N 1
ATOM 762 C CA . VAL A 1 100 ? -7.043 -0.125 -0.399 1.00 82.62 100 VAL A CA 1
ATOM 763 C C . VAL A 1 100 ? -5.653 -0.580 -0.840 1.00 82.62 100 VAL A C 1
ATOM 765 O O . VAL A 1 100 ? -5.361 -0.567 -2.034 1.00 82.62 100 VAL A O 1
ATOM 768 N N . ALA A 1 101 ? -4.812 -1.035 0.092 1.00 79.81 101 ALA A N 1
ATOM 769 C CA . ALA A 1 101 ? -3.475 -1.530 -0.229 1.00 79.81 101 ALA A CA 1
ATOM 770 C C . ALA A 1 101 ? -3.519 -2.766 -1.139 1.00 79.81 101 ALA A C 1
ATOM 772 O O . ALA A 1 101 ? -2.770 -2.847 -2.111 1.00 79.81 101 ALA A O 1
ATOM 773 N N . GLY A 1 102 ? -4.418 -3.712 -0.852 1.00 79.62 102 GLY A N 1
ATOM 774 C CA . GLY A 1 102 ? -4.589 -4.929 -1.640 1.00 79.62 102 GLY A CA 1
ATOM 775 C C . GLY A 1 102 ? -5.060 -4.643 -3.064 1.00 79.62 102 GLY A C 1
ATOM 776 O O . GLY A 1 102 ? -4.491 -5.185 -4.008 1.00 79.62 102 GLY A O 1
ATOM 777 N N . ALA A 1 103 ? -6.041 -3.753 -3.237 1.00 82.31 103 ALA A N 1
ATOM 778 C CA . ALA A 1 103 ? -6.509 -3.333 -4.555 1.00 82.31 103 ALA A CA 1
ATOM 779 C C . ALA A 1 103 ? -5.397 -2.640 -5.351 1.00 82.31 103 ALA A C 1
ATOM 781 O O . ALA A 1 103 ? -5.198 -2.950 -6.524 1.00 82.31 103 ALA A O 1
ATOM 782 N N . PHE A 1 104 ? -4.631 -1.752 -4.710 1.00 80.69 104 PHE A N 1
ATOM 783 C CA . PHE A 1 104 ? -3.527 -1.058 -5.366 1.00 80.69 104 PHE A CA 1
ATOM 784 C C . PHE A 1 104 ? -2.437 -2.036 -5.817 1.00 80.69 104 PHE A C 1
ATOM 786 O O . PHE A 1 104 ? -1.995 -1.988 -6.965 1.00 80.69 104 PHE A O 1
ATOM 793 N N . LEU A 1 105 ? -2.045 -2.973 -4.950 1.00 81.38 105 LEU A N 1
ATOM 794 C CA . LEU A 1 105 ? -1.068 -4.006 -5.287 1.00 81.38 105 LEU A CA 1
ATOM 795 C C . LEU A 1 105 ? -1.576 -4.908 -6.422 1.00 81.38 105 LEU A C 1
ATOM 797 O O . LEU A 1 105 ? -0.835 -5.174 -7.364 1.00 81.38 105 LEU A O 1
ATOM 801 N N . ALA A 1 106 ? -2.844 -5.327 -6.371 1.00 82.25 106 ALA A N 1
ATOM 802 C CA . ALA A 1 106 ? -3.454 -6.162 -7.401 1.00 82.25 106 ALA A CA 1
ATOM 803 C C . ALA A 1 106 ? -3.464 -5.470 -8.771 1.00 82.25 106 ALA A C 1
ATOM 805 O O . ALA A 1 106 ? -3.063 -6.082 -9.757 1.00 82.25 106 ALA A O 1
ATOM 806 N N . ILE A 1 107 ? -3.848 -4.189 -8.830 1.00 86.44 107 ILE A N 1
ATOM 807 C CA . ILE A 1 107 ? -3.815 -3.399 -10.069 1.00 86.44 107 ILE A CA 1
ATOM 808 C C . ILE A 1 107 ? -2.390 -3.347 -10.631 1.00 86.44 107 ILE A C 1
ATOM 810 O O . ILE A 1 107 ? -2.196 -3.598 -11.816 1.00 86.44 107 ILE A O 1
ATOM 814 N N . ASN A 1 108 ? -1.386 -3.084 -9.790 1.00 82.81 108 ASN A N 1
ATOM 815 C CA . ASN A 1 108 ? 0.008 -3.010 -10.238 1.00 82.81 108 ASN A CA 1
ATOM 816 C C . ASN A 1 108 ? 0.533 -4.361 -10.752 1.00 82.81 108 ASN A C 1
ATOM 818 O O . ASN A 1 108 ? 1.226 -4.402 -11.767 1.00 82.81 108 ASN A O 1
ATOM 822 N N . VAL A 1 109 ? 0.172 -5.470 -10.098 1.00 82.44 109 VAL A N 1
ATOM 823 C CA . VAL A 1 109 ? 0.532 -6.821 -10.560 1.00 82.44 109 VAL A CA 1
ATOM 824 C C . VAL A 1 109 ? -0.155 -7.151 -11.885 1.00 82.44 109 VAL A C 1
ATOM 826 O O . VAL A 1 109 ? 0.497 -7.664 -12.788 1.00 82.44 109 VAL A O 1
ATOM 829 N N . VAL A 1 110 ? -1.444 -6.831 -12.040 1.00 87.44 110 VAL A N 1
ATOM 830 C CA . VAL A 1 110 ? -2.173 -7.053 -13.301 1.00 87.44 110 VAL A CA 1
ATOM 831 C C . VAL A 1 110 ? -1.550 -6.245 -14.437 1.00 87.44 110 VAL A C 1
ATOM 833 O O . VAL A 1 110 ? -1.290 -6.806 -15.499 1.00 87.44 110 VAL A O 1
ATOM 836 N N . SER A 1 111 ? -1.241 -4.967 -14.211 1.00 81.62 111 SER A N 1
ATOM 837 C CA . SER A 1 111 ? -0.549 -4.128 -15.196 1.00 81.62 111 SER A CA 1
ATOM 838 C C . SER A 1 111 ? 0.800 -4.721 -15.608 1.00 81.62 111 SER A C 1
ATOM 840 O O . 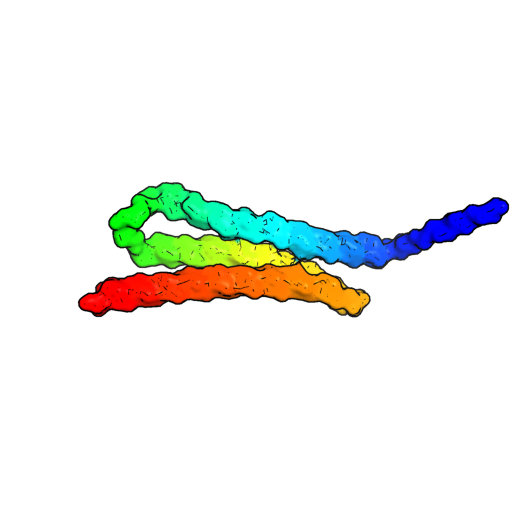SER A 1 111 ? 1.129 -4.731 -16.792 1.00 81.62 111 SER A O 1
ATOM 842 N N . TRP A 1 112 ? 1.557 -5.272 -14.655 1.00 79.44 112 TRP A N 1
ATOM 843 C CA . TRP A 1 112 ? 2.822 -5.947 -14.943 1.00 79.44 112 TRP A CA 1
ATOM 844 C C . TRP A 1 112 ? 2.642 -7.215 -15.785 1.00 79.44 112 TRP A C 1
ATOM 846 O O . TRP A 1 112 ? 3.370 -7.417 -16.754 1.00 79.44 112 TRP A O 1
ATOM 856 N N . VAL A 1 113 ? 1.651 -8.050 -15.458 1.00 85.19 113 VAL A N 1
ATOM 857 C CA . VAL A 1 113 ? 1.340 -9.261 -16.233 1.00 85.19 113 VAL A CA 1
ATOM 858 C C . VAL A 1 113 ? 0.930 -8.899 -17.660 1.00 85.19 113 VAL A C 1
ATOM 860 O O . VAL A 1 113 ? 1.406 -9.525 -18.601 1.00 85.19 113 VAL A O 1
ATOM 863 N N . ILE A 1 114 ? 0.095 -7.870 -17.838 1.00 86.81 114 ILE A N 1
ATOM 864 C CA . ILE A 1 114 ? -0.298 -7.381 -19.167 1.00 86.81 114 ILE A CA 1
ATOM 865 C C . ILE A 1 114 ? 0.933 -6.925 -19.956 1.00 86.81 114 ILE A C 1
ATOM 867 O O . ILE A 1 114 ? 1.091 -7.318 -21.109 1.00 86.81 114 ILE A O 1
ATOM 871 N N . TRP A 1 115 ? 1.821 -6.147 -19.334 1.00 83.12 115 TRP A N 1
ATOM 872 C CA . TRP A 1 115 ? 3.061 -5.696 -19.966 1.00 83.12 115 TRP A CA 1
ATOM 873 C C . TRP A 1 115 ? 3.955 -6.871 -20.394 1.00 83.12 115 TRP A C 1
ATOM 875 O O . TRP A 1 115 ? 4.463 -6.886 -21.513 1.00 83.12 115 TRP A O 1
ATOM 885 N N . LEU A 1 116 ? 4.094 -7.892 -19.545 1.00 83.00 116 LEU A N 1
ATOM 886 C CA . LEU A 1 116 ? 4.880 -9.092 -19.846 1.00 83.00 116 LEU A CA 1
ATOM 887 C C . LEU A 1 116 ? 4.287 -9.894 -21.017 1.00 83.00 116 LEU A C 1
ATOM 889 O O . LEU A 1 116 ? 5.015 -10.388 -21.877 1.00 83.00 116 LEU A O 1
ATOM 893 N N . LEU A 1 117 ? 2.959 -10.013 -21.067 1.00 87.56 117 LEU A N 1
ATOM 894 C CA . LEU A 1 117 ? 2.259 -10.671 -22.172 1.00 87.56 117 LEU A CA 1
ATOM 895 C C . LEU A 1 117 ? 2.431 -9.909 -23.494 1.00 87.56 117 LEU A C 1
ATOM 897 O O . LEU A 1 117 ? 2.544 -10.535 -24.538 1.00 87.56 117 LEU A O 1
ATOM 901 N N . GLN A 1 118 ? 2.490 -8.576 -23.460 1.00 85.69 118 GLN A N 1
ATOM 902 C CA . GLN A 1 118 ? 2.749 -7.758 -24.651 1.00 85.69 118 GLN A CA 1
ATOM 903 C C . GLN A 1 118 ? 4.202 -7.832 -25.135 1.00 85.69 118 GLN A C 1
ATOM 905 O O . GLN A 1 118 ? 4.444 -7.650 -26.319 1.00 85.69 118 GLN A O 1
ATOM 910 N N . ASP A 1 119 ? 5.169 -8.060 -24.244 1.00 76.75 119 ASP A N 1
ATOM 911 C CA . ASP A 1 119 ? 6.580 -8.230 -24.623 1.00 76.75 119 ASP A CA 1
ATOM 912 C C . ASP A 1 119 ? 6.864 -9.592 -25.280 1.00 76.75 119 ASP A C 1
ATOM 914 O O . ASP A 1 119 ? 7.820 -9.737 -26.035 1.00 76.75 119 ASP A O 1
ATOM 918 N N . THR A 1 120 ? 6.039 -10.598 -24.992 1.00 75.69 120 THR A N 1
ATOM 919 C CA . THR A 1 120 ? 6.254 -11.983 -25.441 1.00 75.69 120 THR A CA 1
ATOM 920 C C . THR A 1 120 ? 5.540 -12.346 -26.748 1.00 75.69 120 THR A C 1
ATOM 922 O O . THR A 1 120 ? 5.774 -13.441 -27.263 1.00 75.69 120 THR A O 1
ATOM 925 N N . LEU A 1 121 ? 4.701 -11.452 -27.283 1.00 67.25 121 LEU A N 1
ATOM 926 C CA . LEU A 1 121 ? 3.946 -11.599 -28.537 1.00 67.25 121 LEU A CA 1
ATOM 927 C C . LEU A 1 121 ? 4.564 -10.754 -29.657 1.00 67.25 121 LEU A C 1
ATOM 929 O O . LEU A 1 121 ? 4.585 -11.257 -30.802 1.00 67.25 121 LEU A O 1
#

Foldseek 3Di:
DDPPPPPPPDPVNVVLVVLLVVLVVLVVLVVVLVVVLVVVCVVVVNDPPDPPPPVSLVVSLVVSLVSLVVSLVSLVVSLVVSVVPVDPSSVVSNVVSCVSSVVVSVVSVVVVVVVVVVVVD

pLDDT: mean 75.17, std 7.11, range [56.31, 87.56]

Sequence (121 aa):
MTALNHPVATPAVARDDRNVRFAWASLALLPFAVIVPMFLAPALGVEEQARAPFGVFVIVLVVLAALFAVPVLLAWWFANRARSHDDQRGRVPAIIASVVAGAFLAINVVSWVIWLLQDTL

Radius of gyration: 21.04 Å; chains: 1; bounding box: 43×36×71 Å

Secondary structure (DSSP, 8-state):
----------HHHHHHHHHHHHHHHHHTTHHHHHHHHHHHHHHTT--TTS---HHHHHHHHHHHHHHHHHHHHHHHHHHHHHGGGT-GGGHHHHHHHHHHHHHHHHHHHHHHHHHHHHH--